Protein AF-A0A7Z9KAZ1-F1 (afdb_monomer_lite)

Radius of gyration: 13.43 Å; chains: 1; bounding box: 31×37×29 Å

Secondary structure (DSSP, 8-state):
--SSTTTGGG-GGGS-SS----GGGTS-TT--HHHHHHHHHHHHHHHHH-SS-SHHHHHHHHHHHHHHTT--HHHHHHHHHHHHHS-SS-S-HHHHHHHH-HHHHHHHHHHHHTT-

Foldseek 3Di:
DPDPVVCVLQCVLVVDPDADAALVQLADPPGDLVLSLVLLVVLLVCLLPQPPLALVSSCVRLCVSCVVSVHHSCSSLQNLCCLRGVDSDHPPSSRSDSVCDRVSSSVSSVVSSVND

Structure (mmCIF, N/CA/C/O backbone):
data_AF-A0A7Z9KAZ1-F1
#
_entry.id   AF-A0A7Z9KAZ1-F1
#
loop_
_atom_site.group_PDB
_atom_site.id
_atom_site.type_symbol
_atom_site.label_atom_id
_atom_site.label_al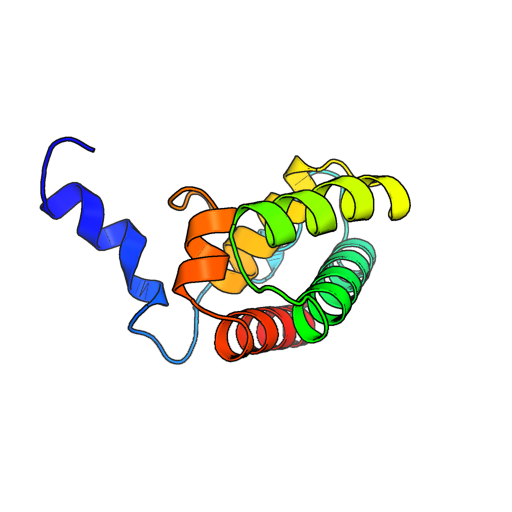t_id
_atom_site.label_comp_id
_atom_site.label_asym_id
_atom_site.label_entity_id
_atom_site.label_seq_id
_atom_site.pdbx_PDB_ins_code
_atom_site.Cartn_x
_atom_site.Cartn_y
_atom_site.Cartn_z
_atom_site.occupancy
_atom_site.B_iso_or_equiv
_atom_site.auth_seq_id
_atom_site.auth_comp_id
_atom_site.auth_asym_id
_atom_site.auth_atom_id
_atom_site.pdbx_PDB_model_num
ATOM 1 N N . MET A 1 1 ? 0.478 18.222 10.557 1.00 72.00 1 MET A N 1
ATOM 2 C CA . MET A 1 1 ? -0.907 18.712 10.401 1.00 72.00 1 MET A CA 1
ATOM 3 C C . MET A 1 1 ? -1.119 19.865 11.374 1.00 72.00 1 MET A C 1
ATOM 5 O O . MET A 1 1 ? -0.615 19.753 12.486 1.00 72.00 1 MET A O 1
ATOM 9 N N . LYS A 1 2 ? -1.744 20.979 10.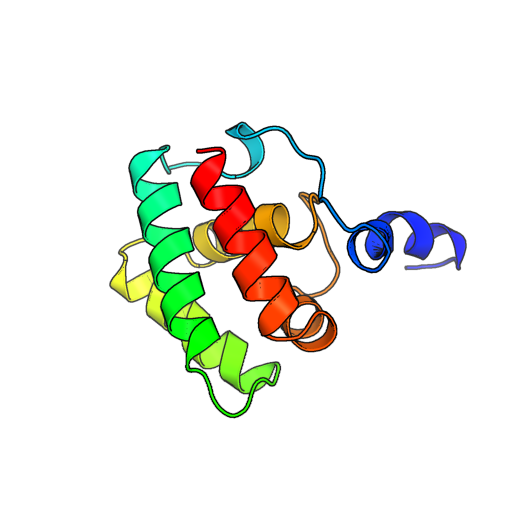969 1.00 80.56 2 LYS A N 1
ATOM 10 C CA . LYS A 1 2 ? -1.930 22.174 11.820 1.00 80.56 2 LYS A CA 1
ATOM 11 C C . LYS A 1 2 ? -3.402 22.520 12.057 1.00 80.56 2 LYS A C 1
ATOM 13 O O . LYS A 1 2 ? -3.716 23.075 13.104 1.00 80.56 2 LYS A O 1
ATOM 18 N N . THR A 1 3 ? -4.288 22.197 11.117 1.00 90.38 3 THR A N 1
ATOM 19 C CA . THR A 1 3 ? -5.734 22.448 11.222 1.00 90.38 3 THR A CA 1
ATOM 20 C C . THR A 1 3 ? -6.542 21.162 11.035 1.00 90.38 3 THR A C 1
ATOM 22 O O . THR A 1 3 ? -6.032 20.187 10.486 1.00 90.38 3 THR A O 1
ATOM 25 N N . LEU A 1 4 ? -7.811 21.148 11.468 1.00 84.81 4 LEU A N 1
ATOM 26 C CA . LEU A 1 4 ? -8.724 20.024 11.202 1.00 84.81 4 LEU A CA 1
ATOM 27 C C . LEU A 1 4 ? -9.001 19.852 9.701 1.00 84.81 4 LEU A C 1
ATOM 29 O O . LEU A 1 4 ? -9.150 18.733 9.222 1.00 84.81 4 LEU A O 1
ATOM 33 N N . THR A 1 5 ? -9.012 20.950 8.946 1.00 88.06 5 THR A N 1
ATOM 34 C CA . THR A 1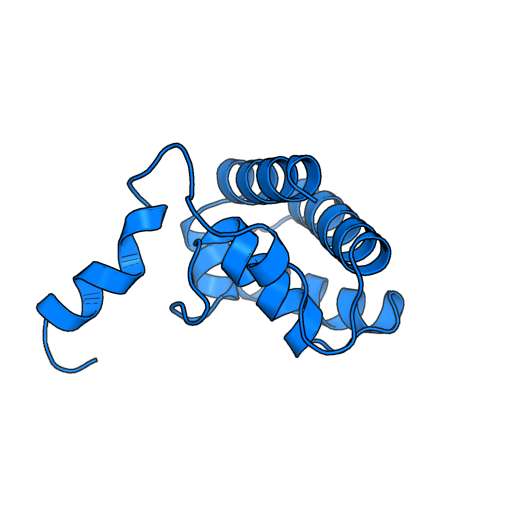 5 ? -9.215 20.928 7.494 1.00 88.06 5 THR A CA 1
ATOM 35 C C . THR A 1 5 ? -8.072 20.219 6.767 1.00 88.06 5 THR A C 1
ATOM 37 O O . THR A 1 5 ? -8.308 19.594 5.738 1.00 88.06 5 THR A O 1
ATOM 40 N N . ASP A 1 6 ? -6.856 20.235 7.324 1.00 85.00 6 ASP A N 1
ATOM 41 C CA . ASP A 1 6 ? -5.705 19.516 6.764 1.00 85.00 6 ASP A CA 1
ATOM 42 C C . ASP A 1 6 ? -5.896 17.982 6.797 1.00 85.00 6 ASP A C 1
ATOM 44 O O . ASP A 1 6 ? -5.221 17.272 6.054 1.00 85.00 6 ASP A O 1
ATOM 48 N N . ALA A 1 7 ? -6.786 17.465 7.658 1.00 84.00 7 ALA A N 1
ATOM 49 C CA . ALA A 1 7 ? -7.071 16.033 7.775 1.00 84.00 7 ALA A CA 1
ATOM 50 C C . ALA A 1 7 ? -8.052 15.537 6.705 1.00 84.00 7 ALA A C 1
ATOM 52 O O . ALA A 1 7 ? -7.951 14.396 6.262 1.00 84.00 7 ALA A O 1
ATOM 53 N N . ALA A 1 8 ? -8.999 16.382 6.282 1.00 86.19 8 ALA A N 1
ATOM 54 C CA . ALA A 1 8 ? -10.096 15.981 5.401 1.00 86.19 8 ALA A CA 1
ATOM 55 C C . ALA A 1 8 ? -9.634 15.324 4.079 1.00 86.19 8 ALA A C 1
ATOM 57 O O . ALA A 1 8 ? -10.244 14.330 3.688 1.00 86.19 8 ALA A O 1
ATOM 58 N N . PRO A 1 9 ? -8.545 15.770 3.417 1.00 84.81 9 PRO A N 1
ATOM 59 C CA . PRO A 1 9 ? -8.031 15.107 2.214 1.00 84.81 9 PRO A CA 1
ATOM 60 C C . PRO A 1 9 ? -7.365 13.740 2.455 1.00 84.81 9 PRO A C 1
ATOM 62 O O . PRO A 1 9 ? -7.127 13.015 1.496 1.00 84.81 9 PRO A O 1
ATOM 65 N N . LEU A 1 10 ? -7.043 13.383 3.705 1.00 84.19 10 LEU A N 1
ATOM 66 C CA . LEU A 1 10 ? -6.298 12.168 4.076 1.00 84.19 10 LEU A CA 1
ATOM 67 C C . LEU A 1 10 ? -7.183 11.037 4.613 1.00 84.19 10 LEU A C 1
ATOM 69 O O . LEU A 1 10 ? -6.665 10.038 5.099 1.00 84.19 10 LEU A O 1
ATOM 73 N N . LEU A 1 11 ? -8.500 11.215 4.575 1.00 87.69 11 LEU A N 1
ATOM 74 C CA . LEU A 1 11 ? -9.495 10.275 5.079 1.00 87.69 11 LEU A CA 1
ATOM 75 C C . LEU A 1 11 ? -10.538 9.761 4.059 1.00 87.69 11 LEU A C 1
ATOM 77 O O . LEU A 1 11 ? -11.281 8.866 4.458 1.00 87.69 11 LEU A O 1
ATOM 81 N N . PRO A 1 12 ? -10.659 10.237 2.792 1.00 84.19 12 PRO A N 1
ATOM 82 C CA . PRO A 1 12 ? -11.762 9.815 1.917 1.00 84.19 12 PRO A CA 1
ATOM 83 C C . PRO A 1 12 ? -11.889 8.299 1.739 1.00 84.19 12 PRO A C 1
ATOM 85 O O . PRO A 1 12 ? -13.001 7.785 1.674 1.00 84.19 12 PRO A O 1
ATOM 88 N N . PHE A 1 13 ? -10.764 7.583 1.723 1.00 84.88 13 PHE A N 1
ATOM 89 C CA . PHE A 1 13 ? -10.714 6.132 1.537 1.00 84.88 13 PHE A CA 1
ATOM 90 C C . PHE A 1 13 ? -11.351 5.327 2.682 1.00 84.88 13 PHE A C 1
ATOM 92 O O . PHE A 1 13 ? -11.695 4.171 2.476 1.00 84.88 13 PHE A O 1
ATOM 99 N N . PHE A 1 14 ? -11.567 5.920 3.862 1.00 85.00 14 PHE A N 1
ATOM 100 C CA . PHE A 1 14 ? -12.337 5.276 4.934 1.00 85.00 14 PHE A CA 1
ATOM 101 C C . PHE A 1 14 ? -13.852 5.291 4.684 1.00 85.00 14 PHE A C 1
ATOM 103 O O . PHE A 1 14 ? -14.588 4.573 5.353 1.00 85.00 14 PHE A O 1
ATOM 110 N N . PHE A 1 15 ? -14.332 6.122 3.754 1.00 85.06 15 PHE A N 1
ATOM 111 C CA . PHE A 1 15 ? -15.761 6.381 3.544 1.00 85.06 15 PHE A CA 1
ATOM 112 C C . PHE A 1 15 ? -16.229 6.068 2.118 1.00 85.06 15 PHE A C 1
ATOM 114 O O . PHE A 1 15 ? -17.348 6.423 1.748 1.00 85.06 15 PHE A O 1
ATOM 121 N N . GLN A 1 16 ? -15.376 5.449 1.300 1.00 82.44 16 GLN A N 1
ATOM 122 C CA . GLN A 1 16 ? -15.661 5.130 -0.095 1.00 82.44 16 GLN A CA 1
ATOM 123 C C . GLN A 1 16 ? -15.579 3.623 -0.322 1.00 82.44 16 GLN A C 1
ATOM 125 O O . GLN A 1 16 ? -14.577 2.997 0.007 1.00 82.44 16 GLN A O 1
ATOM 130 N N . ASP A 1 17 ? -16.605 3.056 -0.961 1.00 75.62 17 ASP A N 1
ATOM 131 C CA . ASP A 1 17 ? -16.611 1.635 -1.337 1.00 75.62 17 ASP A CA 1
ATOM 132 C C . ASP A 1 17 ? -15.604 1.314 -2.449 1.00 75.62 17 ASP A C 1
ATOM 134 O O . ASP A 1 17 ? -15.149 0.175 -2.575 1.00 75.62 17 ASP A O 1
ATOM 138 N N . LYS A 1 18 ? -15.299 2.316 -3.284 1.00 80.62 18 LYS A N 1
ATOM 139 C CA . LYS A 1 18 ? -14.342 2.242 -4.386 1.00 80.62 18 LYS A CA 1
ATOM 140 C C . LYS A 1 18 ? -13.375 3.405 -4.311 1.00 80.62 18 LYS A C 1
ATOM 142 O O . LYS A 1 18 ? -13.786 4.557 -4.220 1.00 80.62 18 LYS A O 1
ATOM 147 N N . ILE A 1 19 ? -12.097 3.071 -4.408 1.00 88.94 19 ILE A N 1
ATOM 148 C CA . ILE A 1 19 ? -11.010 4.038 -4.427 1.00 88.94 19 ILE A CA 1
ATOM 149 C C . ILE A 1 19 ? -10.714 4.403 -5.886 1.00 88.94 19 ILE A C 1
ATOM 151 O O . ILE A 1 19 ? -10.567 3.528 -6.749 1.00 88.94 19 ILE A O 1
ATOM 155 N N . GLU A 1 20 ? -10.646 5.703 -6.155 1.00 88.00 20 GLU A N 1
ATOM 156 C CA . GLU A 1 20 ? -10.397 6.273 -7.480 1.00 88.00 20 GLU A CA 1
ATOM 157 C C . GLU A 1 20 ? -8.939 6.742 -7.601 1.00 88.00 20 GLU A C 1
ATOM 159 O O . GLU A 1 20 ? -8.447 7.495 -6.760 1.00 88.00 20 GLU A O 1
ATOM 164 N N . TYR A 1 21 ? -8.247 6.287 -8.647 1.00 91.81 21 TYR A N 1
ATOM 165 C CA . TYR A 1 21 ? -6.884 6.676 -9.025 1.00 91.81 21 TYR A CA 1
ATOM 166 C C . TYR A 1 21 ? -6.592 6.200 -10.455 1.00 91.81 21 TYR A C 1
ATOM 168 O O . TYR A 1 21 ? -7.195 5.229 -10.917 1.00 91.81 21 TYR A O 1
ATOM 176 N N . ASP A 1 22 ? -5.638 6.838 -11.138 1.00 91.62 22 ASP A N 1
ATOM 177 C CA . ASP A 1 22 ? -5.151 6.337 -12.431 1.00 91.62 22 ASP A CA 1
ATOM 178 C C . ASP A 1 22 ? -4.257 5.105 -12.212 1.00 91.62 22 ASP A C 1
ATOM 180 O O . ASP A 1 22 ? -3.421 5.096 -11.301 1.00 91.62 22 ASP A O 1
ATOM 184 N N . SER A 1 23 ? -4.397 4.071 -13.045 1.00 90.31 23 SER A N 1
ATOM 185 C CA . SER A 1 23 ? -3.630 2.816 -12.944 1.00 90.31 23 SER A CA 1
ATOM 186 C C . SER A 1 23 ? -2.116 3.039 -12.989 1.00 90.31 23 SER A C 1
ATOM 188 O O . SER A 1 23 ? -1.359 2.348 -12.310 1.00 90.31 23 SER A O 1
ATOM 190 N N . GLU A 1 24 ? -1.653 4.064 -13.704 1.00 93.62 24 GLU A N 1
ATOM 191 C CA . GLU A 1 24 ? -0.242 4.449 -13.784 1.00 93.62 24 GLU A CA 1
ATOM 192 C C . GLU A 1 24 ? 0.320 4.888 -12.427 1.00 93.62 24 GLU A C 1
ATOM 194 O O . GLU A 1 24 ? 1.530 4.844 -12.216 1.00 93.62 24 GLU A O 1
ATOM 199 N N . GLN A 1 25 ? -0.535 5.310 -11.488 1.00 96.06 25 GLN A N 1
ATOM 200 C CA . GLN A 1 25 ? -0.105 5.694 -10.146 1.00 96.06 25 GLN A CA 1
ATOM 201 C C . GLN A 1 25 ? 0.289 4.486 -9.289 1.00 96.06 25 GLN A C 1
ATOM 203 O O . GLN A 1 25 ? 1.049 4.662 -8.335 1.00 96.06 25 GLN A O 1
ATOM 208 N N . LEU A 1 26 ? -0.186 3.280 -9.623 1.00 97.00 26 LEU A N 1
ATOM 209 C CA . LEU A 1 26 ? 0.227 2.037 -8.964 1.00 97.00 26 LEU A CA 1
ATOM 210 C C . LEU A 1 26 ? 1.678 1.684 -9.316 1.00 97.00 26 LEU A C 1
ATOM 212 O O . LEU A 1 26 ? 2.429 1.232 -8.449 1.00 97.00 26 LEU A O 1
ATOM 216 N N . VAL A 1 27 ? 2.094 1.952 -10.557 1.00 97.75 27 VAL A N 1
ATOM 217 C CA . VAL A 1 27 ? 3.431 1.622 -11.066 1.00 97.75 27 VAL A CA 1
ATOM 218 C C . VAL A 1 27 ? 4.462 2.616 -10.531 1.00 97.75 27 VAL A C 1
ATOM 220 O O . VAL A 1 27 ? 4.589 3.751 -10.995 1.00 97.75 27 VAL A O 1
ATOM 223 N N . GLN A 1 28 ? 5.230 2.195 -9.525 1.00 97.56 28 GLN A N 1
ATOM 224 C CA . GLN A 1 28 ? 6.242 3.058 -8.919 1.00 97.56 28 GLN A CA 1
ATOM 225 C C . GLN A 1 28 ? 7.478 3.201 -9.812 1.00 97.56 28 GLN A C 1
ATOM 227 O O . GLN A 1 28 ? 7.794 2.352 -10.644 1.00 97.56 28 GLN A O 1
ATOM 232 N N . LYS A 1 29 ? 8.241 4.282 -9.609 1.00 96.94 29 LYS A N 1
ATOM 233 C CA . LYS A 1 29 ? 9.471 4.549 -10.370 1.00 96.94 29 LYS A CA 1
ATOM 234 C C . LYS A 1 29 ? 10.406 3.334 -10.354 1.00 96.94 29 LYS A C 1
ATOM 236 O O . LYS A 1 29 ? 10.857 2.924 -9.285 1.00 96.94 29 LYS A O 1
ATOM 241 N N . GLY A 1 30 ? 10.764 2.835 -11.537 1.00 95.62 30 GLY A N 1
ATOM 242 C CA . GLY A 1 30 ? 11.644 1.673 -11.698 1.00 95.62 30 GLY A CA 1
ATOM 243 C C . GLY A 1 30 ? 10.934 0.320 -11.598 1.00 95.62 30 GLY A C 1
ATOM 244 O O . GLY A 1 30 ? 11.616 -0.677 -11.402 1.00 95.62 30 GLY A O 1
ATOM 245 N N . MET A 1 31 ? 9.605 0.300 -11.693 1.00 97.06 31 MET A N 1
ATOM 246 C CA . MET A 1 31 ? 8.786 -0.897 -11.886 1.00 97.06 31 MET A CA 1
ATOM 247 C C . MET A 1 31 ? 8.048 -0.813 -13.227 1.00 97.06 31 MET A C 1
ATOM 249 O O . MET A 1 31 ? 7.967 0.259 -13.831 1.00 97.06 31 MET A O 1
ATOM 253 N N . ASP A 1 32 ? 7.487 -1.936 -13.655 1.00 96.62 32 ASP A N 1
ATOM 254 C CA . ASP A 1 32 ? 6.546 -2.060 -14.765 1.00 96.62 32 ASP A CA 1
ATOM 255 C C . ASP A 1 32 ? 5.214 -2.671 -14.283 1.00 96.62 32 ASP A C 1
ATOM 257 O O . ASP A 1 32 ? 5.018 -2.897 -13.082 1.00 96.62 32 ASP A O 1
ATOM 261 N N . LEU A 1 33 ? 4.268 -2.880 -15.204 1.00 96.56 33 LEU A N 1
ATOM 262 C CA . LEU A 1 33 ? 2.942 -3.426 -14.888 1.00 96.56 33 LEU A CA 1
ATOM 263 C C . LEU A 1 33 ? 3.038 -4.827 -14.271 1.00 96.56 33 LEU A C 1
ATOM 265 O O . LEU A 1 33 ? 2.440 -5.074 -13.222 1.00 96.56 33 LEU A O 1
ATOM 269 N N . ASP A 1 34 ? 3.837 -5.711 -14.869 1.00 96.19 34 ASP A N 1
ATOM 270 C CA . ASP A 1 34 ? 3.979 -7.097 -14.417 1.00 96.19 34 ASP A CA 1
ATOM 271 C C . ASP A 1 34 ? 4.634 -7.173 -13.034 1.00 96.19 34 ASP A C 1
ATOM 273 O O . ASP A 1 34 ? 4.116 -7.836 -12.134 1.00 96.19 34 ASP A O 1
ATOM 277 N N . GLY A 1 35 ? 5.718 -6.427 -12.809 1.00 96.69 35 GLY A N 1
ATOM 278 C CA . GLY A 1 35 ? 6.374 -6.340 -11.508 1.00 96.69 35 GLY A CA 1
ATOM 279 C C . GLY A 1 35 ? 5.470 -5.732 -10.436 1.00 96.69 35 GLY A C 1
ATOM 280 O O . GLY A 1 35 ? 5.461 -6.195 -9.295 1.00 96.69 35 GLY A O 1
ATOM 281 N N . THR A 1 36 ? 4.650 -4.738 -10.792 1.00 98.00 36 THR A N 1
ATOM 282 C CA . THR A 1 36 ? 3.667 -4.154 -9.863 1.00 98.00 36 THR A CA 1
ATOM 283 C C . THR A 1 36 ? 2.593 -5.175 -9.497 1.00 98.00 36 THR A C 1
ATOM 285 O O . THR A 1 36 ? 2.270 -5.323 -8.317 1.00 98.00 36 THR A O 1
ATOM 288 N N . ARG A 1 37 ? 2.098 -5.944 -10.474 1.00 98.06 37 ARG A N 1
ATOM 289 C CA . ARG A 1 37 ? 1.130 -7.023 -10.250 1.00 98.06 37 ARG A CA 1
ATOM 290 C C . ARG A 1 37 ? 1.692 -8.107 -9.328 1.00 98.06 37 ARG A C 1
ATOM 292 O O . ARG A 1 37 ? 0.998 -8.538 -8.411 1.00 98.06 37 ARG A O 1
ATOM 299 N N . VAL A 1 38 ? 2.941 -8.529 -9.535 1.00 97.94 38 VAL A N 1
ATOM 300 C CA . VAL A 1 38 ? 3.618 -9.525 -8.683 1.00 97.94 38 VAL A CA 1
ATOM 301 C C . VAL A 1 38 ? 3.731 -9.031 -7.240 1.00 97.94 38 VAL A C 1
ATOM 303 O O . VAL A 1 38 ? 3.366 -9.752 -6.314 1.00 97.94 38 VAL A O 1
ATOM 306 N N . VAL A 1 39 ? 4.179 -7.787 -7.044 1.00 98.12 39 VAL A N 1
ATOM 307 C CA . VAL A 1 39 ? 4.339 -7.197 -5.708 1.00 98.12 39 VAL A CA 1
ATOM 308 C C . VAL A 1 39 ? 3.009 -7.075 -4.969 1.00 98.12 39 VAL A C 1
ATOM 310 O O . VAL A 1 39 ? 2.932 -7.425 -3.791 1.00 98.12 39 VAL A O 1
ATOM 313 N N . LEU A 1 40 ? 1.958 -6.605 -5.645 1.00 98.44 40 LEU A N 1
ATOM 314 C CA . LEU A 1 40 ? 0.638 -6.467 -5.034 1.00 98.44 40 LEU A CA 1
ATOM 315 C C . LEU A 1 40 ? 0.012 -7.829 -4.700 1.00 98.44 40 LEU A C 1
ATOM 317 O O . LEU A 1 40 ? -0.537 -7.970 -3.609 1.00 98.44 40 LEU A O 1
ATOM 321 N N . ASN A 1 41 ? 0.140 -8.836 -5.573 1.00 98.50 41 ASN A N 1
ATOM 322 C CA . ASN A 1 41 ? -0.333 -10.197 -5.285 1.00 98.50 41 ASN A CA 1
ATOM 323 C C . ASN A 1 41 ? 0.344 -10.770 -4.035 1.00 98.50 41 ASN A C 1
ATOM 325 O O . ASN A 1 41 ? -0.336 -11.194 -3.105 1.00 98.50 41 ASN A O 1
ATOM 329 N N . ALA A 1 42 ? 1.676 -10.718 -3.973 1.00 98.44 42 ALA A N 1
ATOM 330 C CA . ALA A 1 42 ? 2.420 -11.271 -2.845 1.00 98.44 42 ALA A CA 1
ATOM 331 C C . ALA A 1 42 ? 2.091 -10.555 -1.521 1.00 98.44 42 ALA A C 1
ATOM 333 O O . ALA A 1 42 ? 1.958 -11.191 -0.474 1.00 98.44 42 ALA A O 1
ATOM 334 N N . ALA A 1 43 ? 1.907 -9.230 -1.561 1.00 98.50 43 ALA A N 1
ATOM 335 C CA . ALA A 1 43 ? 1.469 -8.473 -0.393 1.00 98.50 43 ALA A CA 1
ATOM 336 C C . ALA A 1 43 ? 0.039 -8.851 0.030 1.00 98.50 43 ALA A C 1
ATOM 338 O O . ALA A 1 43 ? -0.219 -9.002 1.223 1.00 98.50 43 ALA A O 1
ATOM 339 N N . SER A 1 44 ? -0.874 -9.037 -0.929 1.00 98.56 44 SER A N 1
ATOM 340 C CA . SER A 1 44 ? -2.251 -9.484 -0.681 1.00 98.56 44 SER A CA 1
ATOM 341 C C . SER A 1 44 ? -2.287 -10.851 0.008 1.00 98.56 44 SER A C 1
ATOM 343 O O . SER A 1 44 ? -2.952 -11.015 1.033 1.00 98.56 44 SER A O 1
ATOM 345 N N . GLU A 1 45 ? -1.514 -11.816 -0.496 1.00 98.31 45 GLU A N 1
ATOM 346 C CA . GLU A 1 45 ? -1.393 -13.158 0.084 1.00 98.31 45 GLU A CA 1
ATOM 347 C C . GLU A 1 45 ? -0.866 -13.101 1.523 1.00 98.31 45 GLU A C 1
ATOM 349 O O . GLU A 1 45 ? -1.497 -13.640 2.435 1.00 98.31 45 GLU A O 1
ATOM 354 N N . GLY A 1 46 ? 0.236 -12.377 1.751 1.00 98.06 46 GLY A N 1
ATOM 355 C CA . GLY A 1 46 ? 0.816 -12.215 3.084 1.00 98.06 46 GLY A CA 1
ATOM 356 C C . GLY A 1 46 ? -0.155 -11.563 4.073 1.00 98.06 46 GLY A C 1
ATOM 357 O O . GLY A 1 46 ? -0.338 -12.058 5.186 1.00 98.06 46 GLY A O 1
ATOM 358 N N . LEU A 1 47 ? -0.830 -10.483 3.663 1.00 98.44 47 LEU A N 1
ATOM 359 C CA . LEU A 1 47 ? -1.817 -9.781 4.492 1.00 98.44 47 LEU A CA 1
ATOM 360 C C . LEU A 1 47 ? -3.071 -10.619 4.753 1.00 98.44 47 LEU A C 1
ATOM 362 O O . LEU A 1 47 ? -3.687 -10.469 5.806 1.00 98.44 47 LEU A O 1
ATOM 366 N N . THR A 1 48 ? -3.446 -11.523 3.848 1.00 98.44 48 THR A N 1
ATOM 367 C CA . THR A 1 48 ? -4.608 -12.405 4.031 1.00 98.44 48 THR A CA 1
ATOM 368 C C . THR A 1 48 ? -4.412 -13.354 5.212 1.00 98.44 48 THR A C 1
ATOM 370 O O . THR A 1 48 ? -5.354 -13.587 5.966 1.00 98.44 48 THR A O 1
ATOM 373 N N . THR A 1 49 ? -3.194 -13.856 5.426 1.00 96.94 49 THR A N 1
ATOM 374 C CA . THR A 1 49 ? -2.906 -14.853 6.473 1.00 96.94 49 THR A CA 1
ATOM 375 C C . THR A 1 49 ? -2.238 -14.290 7.729 1.00 96.94 49 THR A C 1
ATOM 377 O O . THR A 1 49 ? -2.086 -15.019 8.703 1.00 96.94 49 THR A O 1
ATOM 380 N N . LEU A 1 50 ? -1.808 -13.024 7.720 1.00 98.19 50 LEU A N 1
ATOM 381 C CA . LEU A 1 50 ? -1.043 -12.401 8.808 1.00 98.19 50 LEU A CA 1
ATOM 382 C C . LEU A 1 50 ? -1.821 -12.353 10.133 1.00 98.19 50 LEU A C 1
ATOM 384 O O . LEU A 1 50 ? -2.816 -11.649 10.205 1.00 98.19 50 LEU A O 1
ATOM 388 N N . ASP A 1 51 ? -1.373 -13.010 11.194 1.00 95.88 51 ASP A N 1
ATOM 389 C CA . ASP A 1 51 ? -2.010 -12.934 12.517 1.00 95.88 51 ASP A CA 1
ATOM 390 C C . ASP A 1 51 ? -0.927 -12.747 13.596 1.00 95.88 51 ASP A C 1
ATOM 392 O O . ASP A 1 51 ? -0.015 -13.578 13.658 1.00 95.88 51 ASP A O 1
ATOM 396 N N . PRO A 1 52 ? -0.963 -11.676 14.414 1.00 97.75 52 PRO A N 1
ATOM 397 C CA . PRO A 1 52 ? -1.988 -10.625 14.492 1.00 97.75 52 PRO A CA 1
ATOM 398 C C . PRO A 1 52 ? -1.947 -9.615 13.330 1.00 97.75 52 PRO A C 1
ATOM 400 O O . PRO A 1 52 ? -0.930 -9.441 12.664 1.00 97.75 52 PRO A O 1
ATOM 403 N N . PHE A 1 53 ? -3.074 -8.937 13.079 1.00 98.19 53 PHE A N 1
ATOM 404 C CA . PHE A 1 53 ? -3.183 -7.870 12.071 1.00 98.19 53 PHE A CA 1
ATOM 405 C C . PHE A 1 53 ? -2.988 -6.489 12.713 1.00 98.19 53 PHE A C 1
ATOM 407 O O . PHE A 1 53 ? -3.924 -5.698 12.791 1.00 98.19 53 PHE A O 1
ATOM 414 N N . ASP A 1 54 ? -1.780 -6.238 13.212 1.00 98.50 54 ASP A N 1
ATOM 415 C CA . ASP A 1 54 ? -1.371 -4.972 13.832 1.00 98.50 54 ASP A CA 1
ATOM 416 C C . ASP A 1 54 ? -0.207 -4.313 13.075 1.00 98.50 54 ASP A C 1
ATOM 418 O O . ASP A 1 54 ? 0.445 -4.940 12.232 1.00 98.50 54 ASP A O 1
ATOM 422 N N . THR A 1 55 ? 0.041 -3.028 13.352 1.00 98.19 55 THR A N 1
ATOM 423 C CA . THR A 1 55 ? 1.077 -2.225 12.676 1.00 98.19 55 THR A CA 1
ATOM 424 C C . THR A 1 55 ? 2.446 -2.909 12.659 1.00 98.19 55 THR A C 1
ATOM 426 O O . THR A 1 55 ? 3.065 -3.011 11.595 1.00 98.19 55 THR A O 1
ATOM 429 N N . ASP A 1 56 ? 2.906 -3.417 13.8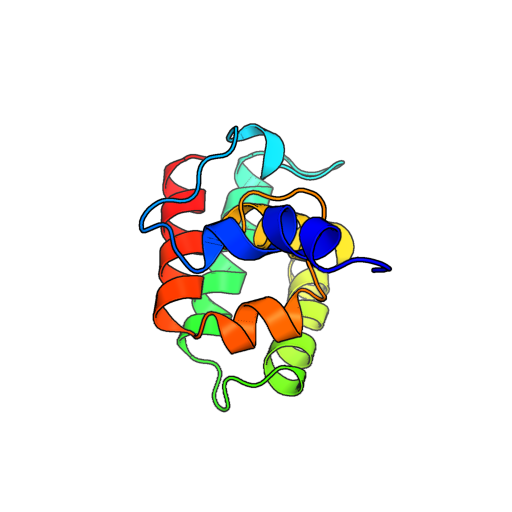05 1.00 98.38 56 ASP A N 1
ATOM 430 C CA . ASP A 1 56 ? 4.230 -4.032 13.930 1.00 98.38 56 ASP A CA 1
ATOM 431 C C . ASP A 1 56 ? 4.330 -5.305 13.078 1.00 98.38 56 ASP A C 1
ATOM 433 O O . ASP A 1 56 ? 5.327 -5.524 12.383 1.00 98.38 56 ASP A O 1
ATOM 437 N N . SER A 1 57 ? 3.294 -6.145 13.086 1.00 98.50 57 SER A N 1
ATOM 438 C CA . SER A 1 57 ? 3.254 -7.381 12.299 1.00 98.50 57 SER A CA 1
ATOM 439 C C . SER A 1 57 ? 3.180 -7.097 10.800 1.00 98.50 57 SER A C 1
ATOM 441 O O . SER A 1 57 ? 3.864 -7.754 10.010 1.00 98.50 57 SER A O 1
ATOM 443 N N . ILE A 1 58 ? 2.412 -6.079 10.395 1.00 98.69 58 ILE A N 1
ATOM 444 C CA . ILE A 1 58 ? 2.319 -5.632 9.000 1.00 98.69 58 ILE A CA 1
ATOM 445 C C . ILE A 1 58 ? 3.684 -5.126 8.514 1.00 98.69 58 ILE A C 1
ATOM 447 O O . ILE A 1 58 ? 4.147 -5.525 7.443 1.00 98.69 58 ILE A O 1
ATOM 451 N N . GLU A 1 59 ? 4.358 -4.278 9.293 1.00 98.44 59 GLU A N 1
ATOM 452 C CA . GLU A 1 59 ? 5.676 -3.742 8.945 1.00 98.44 59 GLU A CA 1
ATOM 453 C C . GLU A 1 59 ? 6.732 -4.852 8.830 1.00 98.44 59 GLU A C 1
ATOM 455 O O . GLU A 1 59 ? 7.480 -4.907 7.843 1.00 98.44 59 GLU A O 1
ATOM 460 N N . ASN A 1 60 ? 6.764 -5.757 9.811 1.00 98.25 60 ASN A N 1
ATOM 461 C CA . ASN A 1 60 ? 7.704 -6.875 9.859 1.00 98.25 60 ASN A CA 1
ATOM 462 C C . ASN A 1 60 ? 7.479 -7.901 8.744 1.00 98.25 60 ASN A C 1
ATOM 464 O O . ASN A 1 60 ? 8.416 -8.609 8.387 1.00 98.25 60 ASN A O 1
ATOM 468 N N . MET A 1 61 ? 6.278 -7.965 8.168 1.00 98.31 61 MET A N 1
ATOM 469 C CA . MET A 1 61 ? 5.982 -8.815 7.018 1.00 98.31 61 MET A CA 1
ATOM 470 C C . MET A 1 61 ? 6.308 -8.117 5.687 1.00 98.31 61 MET A C 1
ATOM 472 O O . MET A 1 61 ? 7.005 -8.679 4.842 1.00 98.31 61 MET A O 1
ATOM 476 N N . LEU A 1 62 ? 5.874 -6.865 5.499 1.00 98.31 62 LEU A N 1
ATOM 477 C CA . LEU A 1 62 ? 5.993 -6.170 4.210 1.00 98.31 62 LEU A CA 1
ATOM 478 C C . LEU A 1 62 ? 7.425 -5.728 3.877 1.00 98.31 62 LEU A C 1
ATOM 480 O O . LEU A 1 62 ? 7.804 -5.681 2.703 1.00 98.31 62 LEU A O 1
ATOM 484 N N . ARG A 1 63 ? 8.243 -5.372 4.879 1.00 97.75 63 ARG A N 1
ATOM 485 C CA . ARG A 1 63 ? 9.623 -4.926 4.618 1.00 97.75 63 ARG A CA 1
ATOM 486 C C . ARG A 1 63 ? 10.522 -6.049 4.093 1.00 97.75 63 ARG A C 1
ATOM 488 O O . ARG A 1 63 ? 11.201 -5.799 3.093 1.00 97.75 63 ARG A O 1
ATOM 495 N N . PRO A 1 64 ? 10.566 -7.249 4.707 1.00 98.06 64 PRO A N 1
ATOM 496 C CA . PRO A 1 64 ? 11.297 -8.378 4.140 1.00 98.06 64 PRO A CA 1
ATOM 497 C C . PRO A 1 64 ? 10.740 -8.804 2.785 1.00 98.06 64 PRO A C 1
ATOM 499 O O . PRO A 1 64 ? 11.529 -9.034 1.875 1.00 98.06 64 PRO A O 1
ATOM 502 N N . LEU A 1 65 ? 9.413 -8.785 2.607 1.00 97.94 65 LEU A N 1
ATOM 503 C CA . LEU A 1 65 ? 8.781 -9.141 1.337 1.00 97.94 65 LEU A CA 1
ATOM 504 C C . LEU A 1 65 ? 9.320 -8.317 0.158 1.00 97.94 65 LEU A C 1
ATOM 506 O O . LEU A 1 65 ? 9.604 -8.863 -0.903 1.00 97.94 65 LEU A O 1
ATOM 510 N N . ALA A 1 66 ? 9.524 -7.008 0.345 1.00 97.12 66 ALA A N 1
ATOM 511 C CA . ALA A 1 66 ? 10.120 -6.169 -0.695 1.00 97.12 66 ALA A CA 1
ATOM 512 C C . ALA A 1 66 ? 11.512 -6.673 -1.114 1.00 97.12 66 ALA A C 1
ATOM 514 O O . ALA A 1 66 ? 11.831 -6.706 -2.299 1.00 97.12 66 ALA A O 1
ATOM 515 N N . LYS A 1 67 ? 12.326 -7.097 -0.142 1.00 96.12 67 LYS A N 1
ATOM 516 C CA . LYS A 1 67 ? 13.661 -7.644 -0.395 1.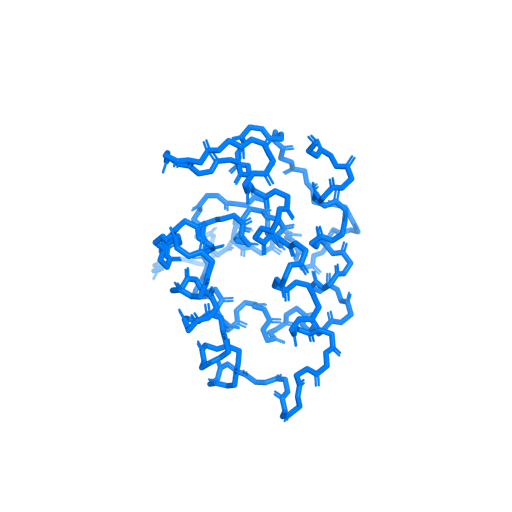00 96.12 67 LYS A CA 1
ATOM 517 C C . LYS A 1 67 ? 13.589 -8.990 -1.116 1.00 96.12 67 LYS A C 1
ATOM 519 O O . LYS A 1 67 ? 14.372 -9.206 -2.035 1.00 96.12 67 LYS A O 1
ATOM 524 N N . ASP A 1 68 ? 12.672 -9.864 -0.716 1.00 97.38 68 ASP A N 1
ATOM 525 C CA . ASP A 1 68 ? 12.507 -11.192 -1.320 1.00 97.38 68 ASP A CA 1
ATOM 526 C C . ASP A 1 68 ? 12.051 -11.106 -2.785 1.00 97.38 68 ASP A C 1
ATOM 528 O O . ASP A 1 68 ? 12.412 -11.951 -3.601 1.00 97.38 68 ASP A O 1
ATOM 532 N N . LEU A 1 69 ? 11.320 -10.043 -3.132 1.00 96.88 69 LEU A N 1
ATOM 533 C CA . LEU A 1 69 ? 10.882 -9.734 -4.495 1.00 96.88 69 LEU A CA 1
ATOM 534 C C . LEU A 1 69 ? 11.883 -8.876 -5.293 1.00 96.88 69 LEU A C 1
ATOM 536 O O . LEU A 1 69 ? 11.556 -8.439 -6.392 1.00 96.88 69 LEU A O 1
ATOM 540 N N . ASP A 1 70 ? 13.072 -8.608 -4.746 1.00 96.44 70 ASP A N 1
ATOM 541 C CA . ASP A 1 70 ? 14.110 -7.751 -5.344 1.00 96.44 70 ASP A CA 1
ATOM 542 C C . ASP A 1 70 ? 13.620 -6.332 -5.719 1.00 96.44 70 ASP A C 1
ATOM 544 O O . ASP A 1 70 ? 14.064 -5.712 -6.686 1.00 96.44 70 ASP A O 1
ATOM 548 N N . VAL A 1 71 ? 12.699 -5.777 -4.921 1.00 97.69 71 VAL A N 1
ATOM 549 C CA . VAL A 1 71 ? 12.207 -4.400 -5.063 1.00 97.69 71 VAL A CA 1
ATOM 550 C C . VAL A 1 71 ? 12.588 -3.541 -3.862 1.00 97.69 71 VAL A C 1
ATOM 552 O O . VAL A 1 71 ? 12.814 -3.995 -2.740 1.00 97.69 71 VAL A O 1
ATOM 555 N N . LYS A 1 72 ? 12.643 -2.224 -4.063 1.00 98.19 72 LYS A N 1
ATOM 556 C CA . LYS A 1 72 ? 12.866 -1.297 -2.950 1.00 98.19 72 LYS A CA 1
ATOM 557 C C . LYS A 1 72 ? 11.626 -1.265 -2.064 1.00 98.19 72 LYS A C 1
ATOM 559 O O . LYS A 1 72 ? 10.511 -1.141 -2.558 1.00 98.19 72 LYS A O 1
ATOM 564 N N . VAL A 1 73 ? 11.820 -1.206 -0.747 1.00 97.56 73 VAL A N 1
ATOM 565 C CA . VAL A 1 73 ? 10.716 -1.049 0.224 1.00 97.56 73 VAL A CA 1
ATOM 566 C C . VAL A 1 73 ? 9.796 0.122 -0.146 1.00 97.56 73 VAL A C 1
ATOM 568 O O . VAL A 1 73 ? 8.580 -0.006 -0.115 1.00 97.56 73 VAL A O 1
ATOM 571 N N . GLY A 1 74 ? 10.361 1.258 -0.572 1.00 97.62 74 GLY A N 1
ATOM 572 C CA . GLY A 1 74 ? 9.569 2.417 -0.997 1.00 97.62 74 GLY A CA 1
ATOM 573 C C . GLY A 1 74 ? 8.701 2.179 -2.240 1.00 97.62 74 GLY A C 1
ATOM 574 O O . GLY A 1 74 ? 7.670 2.830 -2.372 1.00 97.62 74 GLY A O 1
ATOM 575 N N . GLN A 1 75 ? 9.085 1.255 -3.126 1.00 98.25 75 GLN A N 1
ATOM 576 C CA . GLN A 1 75 ? 8.281 0.864 -4.287 1.00 98.25 75 GLN A CA 1
ATOM 577 C C . GLN A 1 75 ? 7.080 0.016 -3.848 1.00 98.25 75 GLN A C 1
ATOM 579 O O . GLN A 1 75 ? 5.945 0.357 -4.169 1.00 98.25 75 GLN A O 1
ATOM 584 N N . LEU A 1 76 ? 7.310 -1.011 -3.024 1.00 98.31 76 LEU A N 1
ATOM 585 C CA . LEU A 1 76 ? 6.236 -1.842 -2.474 1.00 98.31 76 LEU A CA 1
ATOM 586 C C . LEU A 1 76 ? 5.237 -1.005 -1.657 1.00 98.31 76 LEU A C 1
ATOM 588 O O . LEU A 1 76 ? 4.035 -1.039 -1.912 1.00 98.31 76 LEU A O 1
ATOM 592 N N . LEU A 1 77 ? 5.730 -0.181 -0.726 1.00 98.06 77 LEU A N 1
ATOM 593 C CA . LEU A 1 77 ? 4.866 0.662 0.109 1.00 98.06 77 LEU A CA 1
ATOM 594 C C . LEU A 1 77 ? 4.175 1.778 -0.688 1.00 98.06 77 LEU A C 1
ATOM 596 O O . LEU A 1 77 ? 3.084 2.206 -0.318 1.00 98.06 77 LEU A O 1
ATOM 600 N N . GLY A 1 78 ? 4.796 2.270 -1.763 1.00 97.94 78 GLY A N 1
ATOM 601 C CA . GLY A 1 78 ? 4.189 3.249 -2.664 1.00 97.94 78 GLY A CA 1
ATOM 602 C C . GLY A 1 78 ? 2.999 2.667 -3.425 1.00 97.94 78 GLY A C 1
ATOM 603 O O . GLY A 1 78 ? 1.927 3.270 -3.419 1.00 97.94 78 GLY A O 1
ATOM 604 N N . ALA A 1 79 ? 3.166 1.473 -4.002 1.00 98.00 79 ALA A N 1
ATOM 605 C CA . ALA A 1 79 ? 2.095 0.767 -4.702 1.00 98.00 79 ALA A CA 1
ATOM 606 C C . ALA A 1 79 ? 0.933 0.430 -3.755 1.00 98.00 79 ALA A C 1
ATOM 608 O O . ALA A 1 79 ? -0.217 0.740 -4.063 1.00 98.00 79 ALA A O 1
ATOM 609 N N . LEU A 1 80 ? 1.229 -0.109 -2.565 1.00 98.00 80 LEU A N 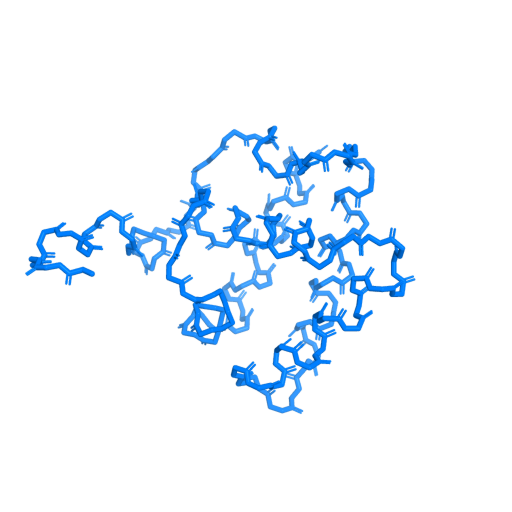1
ATOM 610 C CA . LEU A 1 80 ? 0.211 -0.398 -1.549 1.00 98.00 80 LEU A CA 1
ATOM 611 C C . LEU A 1 80 ? -0.535 0.854 -1.097 1.00 98.00 80 LEU A C 1
ATOM 613 O O . LEU A 1 80 ? -1.752 0.810 -0.938 1.00 98.00 80 LEU A O 1
ATOM 617 N N . ARG A 1 81 ? 0.161 1.982 -0.918 1.00 97.81 81 ARG A N 1
ATOM 618 C CA . ARG A 1 81 ? -0.485 3.245 -0.551 1.00 97.81 81 ARG A CA 1
ATOM 619 C C . ARG A 1 81 ? -1.519 3.658 -1.589 1.00 97.81 81 ARG A C 1
ATOM 621 O O . ARG A 1 81 ? -2.646 3.971 -1.219 1.00 97.81 81 ARG A O 1
ATOM 628 N N . VAL A 1 82 ? -1.157 3.654 -2.868 1.00 97.44 82 VAL A N 1
ATOM 629 C CA . VAL A 1 82 ? -2.102 4.025 -3.928 1.00 97.44 82 VAL A CA 1
ATOM 630 C C . VAL A 1 82 ? -3.247 3.016 -3.992 1.00 97.44 82 VAL A C 1
ATOM 632 O O . VAL A 1 82 ? -4.400 3.430 -3.977 1.00 97.44 82 VAL A O 1
ATOM 635 N N . ALA A 1 83 ? -2.955 1.715 -3.942 1.00 97.00 83 ALA A N 1
ATOM 636 C CA . ALA A 1 83 ? -3.975 0.669 -3.969 1.00 97.00 83 ALA A CA 1
ATOM 637 C C . ALA A 1 83 ? -5.002 0.800 -2.827 1.00 97.00 83 ALA A C 1
ATOM 639 O O . ALA A 1 83 ? -6.197 0.642 -3.051 1.00 97.00 83 ALA A O 1
ATOM 640 N N . THR A 1 84 ? -4.545 1.119 -1.612 1.00 96.38 84 THR A N 1
ATOM 641 C CA . THR A 1 84 ? -5.377 1.133 -0.391 1.00 96.38 84 THR A CA 1
ATOM 642 C C . THR A 1 84 ? -5.977 2.489 -0.044 1.00 96.38 84 THR A C 1
ATOM 644 O O . THR A 1 84 ? -6.939 2.538 0.717 1.00 96.38 84 THR A O 1
ATOM 647 N N . THR A 1 85 ? -5.442 3.588 -0.583 1.00 95.69 85 THR A N 1
ATOM 648 C CA . THR A 1 85 ? -5.901 4.946 -0.234 1.00 95.69 85 THR A CA 1
ATOM 649 C C . THR A 1 85 ? -6.235 5.825 -1.434 1.00 95.69 85 THR A C 1
ATOM 651 O O . THR A 1 85 ? -6.914 6.834 -1.271 1.00 95.69 85 THR A O 1
ATOM 654 N N . GLY A 1 86 ? -5.738 5.495 -2.629 1.00 94.62 86 GLY A N 1
ATOM 655 C CA . GLY A 1 86 ? -5.811 6.354 -3.817 1.00 94.62 86 GLY A CA 1
ATOM 656 C C . GLY A 1 86 ? -4.920 7.592 -3.738 1.00 94.62 86 GLY A C 1
ATOM 657 O O . GLY A 1 86 ? -4.966 8.456 -4.610 1.00 94.62 86 GLY A O 1
ATOM 658 N N . LEU A 1 87 ? -4.090 7.701 -2.697 1.00 93.94 87 LEU A N 1
ATOM 659 C CA . LEU A 1 87 ? -3.241 8.857 -2.453 1.00 93.94 87 LEU A CA 1
ATOM 660 C C . LEU A 1 87 ? -1.776 8.531 -2.744 1.00 93.94 87 LEU A C 1
ATOM 662 O O . LEU A 1 87 ? -1.261 7.477 -2.384 1.00 93.94 87 LEU A O 1
ATOM 666 N N . LYS A 1 88 ? -1.041 9.496 -3.304 1.00 91.69 88 LYS A N 1
ATOM 667 C CA . LYS A 1 88 ? 0.432 9.413 -3.403 1.00 91.69 88 LYS A CA 1
ATOM 668 C C . LYS A 1 88 ? 1.116 9.659 -2.055 1.00 91.69 88 LYS A C 1
ATOM 670 O O . LYS A 1 88 ? 2.227 9.187 -1.818 1.00 91.69 88 LYS A O 1
ATOM 675 N N . VAL A 1 89 ? 0.443 10.392 -1.167 1.00 90.12 89 VAL A N 1
ATOM 676 C CA . VAL A 1 89 ? 0.878 10.700 0.198 1.00 90.12 89 VAL A CA 1
ATOM 677 C C . VAL A 1 89 ? -0.304 10.464 1.132 1.00 90.12 89 VAL A C 1
ATOM 679 O O . VAL A 1 89 ? -1.349 11.084 0.970 1.00 90.12 89 VAL A O 1
ATOM 682 N N . SER A 1 90 ? -0.126 9.571 2.097 1.00 89.06 90 SER A N 1
ATOM 683 C CA . SER A 1 90 ? -1.127 9.176 3.091 1.00 89.06 90 SER A CA 1
ATOM 684 C C . SER A 1 90 ? -0.576 9.426 4.500 1.00 89.06 90 SER A C 1
ATOM 686 O O . SER A 1 90 ? 0.619 9.722 4.643 1.00 89.06 90 SER A O 1
ATOM 688 N N . PRO A 1 91 ? -1.387 9.242 5.556 1.00 92.19 91 PRO A N 1
ATOM 689 C CA . PRO A 1 91 ? -0.856 8.959 6.886 1.00 92.19 91 PRO A CA 1
ATOM 690 C C . PRO A 1 91 ? 0.122 7.761 6.868 1.00 92.19 91 PRO A C 1
ATOM 692 O O . PRO A 1 91 ? 0.247 7.075 5.842 1.00 92.19 91 PRO A O 1
ATOM 695 N N . PRO A 1 92 ? 0.842 7.504 7.974 1.00 95.94 92 PRO A N 1
ATOM 696 C CA . PRO A 1 92 ? 1.701 6.329 8.111 1.00 95.94 92 PRO A CA 1
ATOM 697 C C . PRO A 1 92 ? 1.004 5.047 7.621 1.00 95.94 92 PRO A C 1
ATOM 699 O O . PRO A 1 92 ? -0.141 4.769 7.978 1.00 95.94 92 PRO A O 1
ATOM 702 N N . ILE A 1 93 ? 1.631 4.351 6.665 1.00 96.50 93 ILE A N 1
ATOM 703 C CA . ILE A 1 93 ? 0.937 3.355 5.829 1.00 96.50 93 ILE A CA 1
ATOM 704 C C . ILE A 1 93 ? 0.596 2.080 6.599 1.00 96.50 93 ILE A C 1
ATOM 706 O O . ILE A 1 93 ? -0.430 1.473 6.320 1.00 96.50 93 ILE A O 1
ATOM 710 N N . PHE A 1 94 ? 1.418 1.691 7.571 1.00 97.88 94 PHE A N 1
ATOM 711 C CA . PHE A 1 94 ? 1.184 0.483 8.359 1.00 97.88 94 PHE A CA 1
ATOM 712 C C . PHE A 1 94 ? -0.018 0.674 9.283 1.00 97.88 94 PHE A C 1
ATOM 714 O O . PHE A 1 94 ? -0.951 -0.121 9.243 1.00 97.88 94 PHE A O 1
ATOM 721 N N . GLU A 1 95 ? -0.067 1.813 9.967 1.00 97.62 95 GLU A N 1
ATOM 722 C CA . GLU A 1 95 ? -1.186 2.254 10.794 1.00 97.62 95 GLU A CA 1
ATOM 723 C C . GLU A 1 95 ? -2.452 2.461 9.953 1.00 97.62 95 GLU A C 1
ATOM 725 O O . GLU A 1 95 ? -3.560 2.180 10.400 1.00 97.62 95 GLU A O 1
ATOM 730 N N . THR A 1 96 ? -2.304 2.931 8.709 1.00 96.88 96 THR A N 1
ATOM 731 C CA . THR A 1 96 ? -3.430 3.061 7.771 1.00 96.88 96 THR A CA 1
ATOM 732 C C . THR A 1 96 ? -3.996 1.692 7.389 1.00 96.88 96 THR A C 1
ATOM 734 O O . THR A 1 96 ? -5.213 1.527 7.386 1.00 96.88 96 THR A O 1
ATOM 737 N N . ILE A 1 97 ? -3.139 0.712 7.088 1.00 97.75 97 ILE A N 1
ATOM 738 C CA . ILE A 1 97 ? -3.557 -0.659 6.764 1.00 97.75 97 ILE A CA 1
ATOM 739 C C . ILE A 1 97 ? -4.217 -1.324 7.976 1.00 97.75 97 ILE A C 1
ATOM 741 O O . ILE A 1 97 ? -5.286 -1.913 7.830 1.00 97.75 97 ILE A O 1
ATOM 745 N N . GLU A 1 98 ? -3.627 -1.197 9.168 1.00 98.12 98 GLU A N 1
ATOM 746 C CA . GLU A 1 98 ? -4.226 -1.688 10.413 1.00 98.12 98 GLU A CA 1
ATOM 747 C C . GLU A 1 98 ? -5.619 -1.081 10.627 1.00 98.12 98 GLU A C 1
ATOM 749 O O . GLU A 1 98 ? -6.585 -1.813 10.839 1.00 98.12 98 GLU A O 1
ATOM 754 N N . ALA A 1 99 ? -5.748 0.244 10.494 1.00 96.88 99 ALA A N 1
ATOM 755 C CA . ALA A 1 99 ? -7.013 0.951 10.680 1.00 96.88 99 ALA A CA 1
ATOM 756 C C . ALA A 1 99 ? -8.078 0.590 9.630 1.00 96.88 99 ALA A C 1
ATOM 758 O O . ALA A 1 99 ? -9.266 0.568 9.950 1.00 96.88 99 ALA A O 1
ATOM 759 N N . LEU A 1 100 ? -7.675 0.321 8.383 1.00 95.69 100 LEU A N 1
ATOM 760 C CA . LEU A 1 100 ? -8.566 -0.198 7.339 1.00 95.69 100 LEU A CA 1
ATOM 761 C C . LEU A 1 100 ? -9.042 -1.621 7.651 1.00 95.69 100 LEU A C 1
ATOM 763 O O . LEU A 1 100 ? -10.150 -2.006 7.278 1.00 95.69 100 LEU A O 1
ATOM 767 N N . GLY A 1 101 ? -8.196 -2.401 8.318 1.00 96.88 101 GLY A N 1
ATOM 768 C CA . GLY A 1 101 ? -8.418 -3.810 8.581 1.00 96.88 101 GLY A CA 1
ATOM 769 C C . GLY A 1 101 ? -8.105 -4.699 7.377 1.00 96.88 101 GLY A C 1
ATOM 770 O O . GLY A 1 101 ? -7.962 -4.259 6.229 1.00 96.88 101 GLY A O 1
ATOM 771 N N . ARG A 1 102 ? -7.996 -5.998 7.663 1.00 97.62 102 ARG A N 1
ATOM 772 C CA . ARG A 1 102 ? -7.578 -7.027 6.703 1.00 97.62 102 ARG A CA 1
ATOM 773 C C . ARG A 1 102 ? -8.482 -7.108 5.481 1.00 97.62 102 ARG A C 1
ATOM 775 O O . ARG A 1 102 ? -7.990 -7.016 4.362 1.00 97.62 102 ARG A O 1
ATOM 782 N N . GLU A 1 103 ? -9.783 -7.296 5.692 1.00 96.19 103 GLU A N 1
ATOM 783 C CA . GLU A 1 103 ? -10.737 -7.557 4.608 1.00 96.19 103 GLU A CA 1
ATOM 784 C C . GLU A 1 103 ? -10.757 -6.415 3.590 1.00 96.19 103 GLU A C 1
ATOM 786 O O . GLU A 1 103 ? -10.619 -6.654 2.390 1.00 96.19 103 GLU A O 1
ATOM 791 N N . GLN A 1 104 ? -10.851 -5.170 4.067 1.00 95.75 104 GLN A N 1
ATOM 792 C CA . GLN A 1 104 ? -10.873 -4.000 3.194 1.00 95.75 104 GLN A CA 1
ATOM 793 C C . GLN A 1 104 ? -9.527 -3.791 2.497 1.00 95.75 104 GLN A C 1
ATOM 795 O O . GLN A 1 104 ? -9.501 -3.471 1.312 1.00 95.75 104 GLN A O 1
ATOM 800 N N . THR A 1 105 ? -8.411 -4.003 3.200 1.00 97.31 105 THR A N 1
ATOM 801 C CA . THR A 1 105 ? -7.074 -3.866 2.611 1.00 97.31 105 THR A CA 1
ATOM 802 C C . THR A 1 105 ? -6.860 -4.870 1.481 1.00 97.31 105 THR A C 1
ATOM 804 O O . THR A 1 105 ? -6.484 -4.477 0.379 1.00 97.31 105 THR A O 1
ATOM 807 N N . VAL A 1 106 ? -7.130 -6.155 1.730 1.00 97.88 106 VAL A N 1
ATOM 808 C CA . VAL A 1 106 ? -6.981 -7.228 0.733 1.00 97.88 106 VAL A CA 1
ATOM 809 C C . VAL A 1 106 ? -7.900 -6.978 -0.462 1.00 97.88 106 VAL A C 1
ATOM 811 O O . VAL A 1 106 ? -7.452 -7.066 -1.604 1.00 97.88 106 VAL A O 1
ATOM 814 N N . LYS A 1 107 ? -9.153 -6.573 -0.218 1.00 96.50 107 LYS A N 1
ATOM 815 C CA . LYS A 1 107 ? -10.090 -6.195 -1.282 1.00 96.50 107 LYS A CA 1
ATOM 816 C C . LYS A 1 107 ? -9.554 -5.041 -2.135 1.00 96.50 107 LYS A C 1
ATOM 818 O O . LYS A 1 107 ? -9.522 -5.164 -3.353 1.00 96.50 107 LYS A O 1
ATOM 823 N N . SER A 1 108 ? -9.095 -3.950 -1.518 1.00 96.56 108 SER A N 1
ATOM 824 C CA . SER A 1 108 ? -8.551 -2.795 -2.246 1.00 96.56 108 SER A CA 1
ATOM 825 C C . SER A 1 108 ? -7.311 -3.155 -3.074 1.00 96.56 108 SER A C 1
ATOM 827 O O . SER A 1 108 ? -7.135 -2.641 -4.177 1.00 96.56 108 SER A O 1
ATOM 829 N N . ILE A 1 109 ? -6.454 -4.049 -2.567 1.00 97.69 109 ILE A N 1
ATOM 830 C CA . ILE A 1 109 ? -5.292 -4.548 -3.311 1.00 97.69 109 ILE A CA 1
ATOM 831 C C . ILE A 1 109 ? -5.740 -5.398 -4.505 1.00 97.69 109 ILE A C 1
ATOM 833 O O . ILE A 1 109 ? -5.207 -5.222 -5.598 1.00 97.69 109 ILE A O 1
ATOM 837 N N . GLN A 1 110 ? -6.734 -6.271 -4.334 1.00 97.25 110 GLN A N 1
ATOM 838 C CA . GLN A 1 110 ? -7.256 -7.083 -5.433 1.00 97.25 110 GLN A CA 1
ATOM 839 C C . GLN A 1 110 ? -7.906 -6.219 -6.523 1.00 97.25 110 GLN A C 1
ATOM 841 O O . GLN A 1 110 ? -7.600 -6.389 -7.701 1.00 97.25 110 GLN A O 1
ATOM 846 N N . ASP A 1 111 ? -8.702 -5.222 -6.130 1.00 95.94 111 ASP A N 1
ATOM 847 C CA . ASP A 1 111 ? -9.278 -4.246 -7.059 1.00 95.94 111 ASP A CA 1
ATOM 848 C C . ASP A 1 111 ? -8.186 -3.477 -7.828 1.00 95.94 111 ASP A C 1
ATOM 850 O O . ASP A 1 111 ? -8.382 -3.121 -8.989 1.00 95.94 111 ASP A O 1
ATOM 854 N N . ALA A 1 112 ? -7.033 -3.209 -7.201 1.00 96.50 112 ALA A N 1
ATOM 855 C CA . ALA A 1 112 ? -5.888 -2.575 -7.856 1.00 96.50 112 ALA A CA 1
ATOM 856 C C . ALA A 1 112 ? -5.215 -3.505 -8.877 1.00 96.50 112 ALA A C 1
ATOM 858 O O . ALA A 1 112 ? -4.850 -3.067 -9.966 1.00 96.50 112 ALA A O 1
ATOM 859 N N . ILE A 1 113 ? -5.073 -4.788 -8.541 1.00 96.75 113 ILE A N 1
ATOM 860 C CA . ILE A 1 113 ? -4.492 -5.820 -9.410 1.00 96.75 113 ILE A CA 1
ATOM 861 C C . ILE A 1 113 ? -5.336 -6.020 -10.670 1.00 96.75 113 ILE A C 1
ATOM 863 O O . ILE A 1 113 ? -4.781 -6.178 -11.758 1.00 96.75 113 ILE A O 1
ATOM 867 N N . ASP A 1 114 ? -6.660 -5.964 -10.546 1.00 94.75 114 ASP A N 1
ATOM 868 C CA . ASP A 1 114 ? -7.587 -6.112 -11.672 1.00 94.75 114 ASP A CA 1
ATOM 869 C C . ASP A 1 114 ? -7.563 -4.905 -12.634 1.00 94.75 114 ASP A C 1
ATOM 871 O O . ASP A 1 114 ? -8.047 -5.005 -13.762 1.00 94.75 114 ASP A O 1
ATOM 875 N N . ARG A 1 115 ? -7.000 -3.766 -12.201 1.00 91.12 115 ARG A N 1
ATOM 876 C CA . ARG A 1 115 ? -6.846 -2.532 -12.997 1.00 91.12 115 ARG A CA 1
ATOM 877 C C . ARG A 1 115 ? -5.468 -2.375 -13.653 1.00 91.12 115 ARG A C 1
ATOM 879 O O . ARG A 1 115 ? -5.314 -1.478 -14.482 1.00 91.12 115 ARG A O 1
ATOM 886 N N . LEU A 1 116 ? -4.476 -3.170 -13.244 1.00 88.00 116 LEU A N 1
ATOM 887 C CA . LEU A 1 116 ? -3.164 -3.273 -13.906 1.00 88.00 116 LEU A CA 1
ATOM 888 C C . LEU A 1 116 ? -3.264 -4.111 -15.181 1.00 88.00 116 LEU A C 1
ATOM 890 O O . LEU A 1 116 ? -2.277 -4.131 -15.946 1.00 88.00 116 LEU A O 1
#

Sequence (116 aa):
MKTLTDAAPLLPFFFQDKIEYDSEQLVQKGMDLDGTRVVLNAASEGLTTLDPFDTDSIENMLRPLAKDLDVKVGQLLGALRVATTGLKVSPPIFETIEALGREQTVKSIQDAIDRL

pLDDT: mean 94.51, std 5.45, range [72.0, 98.69]